Protein AF-A0A7C3BNU7-F1 (afdb_monomer_lite)

Sequence (145 aa):
MNYQQSPTSYDSSDTIAMVIEIVFGIFGMLGMGWIYVGNYIMGIGLFVGWLVVLFVGMLIPTIFTTFTAGLGGFSYCCLPPLSIVGAIISGLRLRDYVRNTRAQGNIAHLIIAIIVALLLLCLAIAIPLFALGGFAIISESMGSY

pLDDT: mean 76.86, std 15.95, range [35.25, 94.06]

Secondary structure (DSSP, 8-state):
-----------THHHHHHHHHHHHHHTT-TTHHHHHTT-HHHHHHHHHHHHHHHHHHHHHHHHHTTT-TTHHHHHHHHHHHHHHHHHHHHHHHHHHHHHHHTPPP-HHHHHHHHHHHHHHHHHHHHHHHHHHHHHHHHHHHHTT-

Structure (mmCIF, N/CA/C/O backbone):
data_AF-A0A7C3BNU7-F1
#
_entry.id   AF-A0A7C3BNU7-F1
#
loop_
_atom_site.group_PDB
_atom_site.id
_atom_site.type_symbol
_atom_site.label_atom_id
_atom_site.label_alt_id
_atom_site.label_comp_id
_atom_site.label_asym_id
_atom_site.label_entity_id
_atom_site.label_seq_id
_atom_site.pdbx_PDB_ins_code
_atom_site.Cartn_x
_atom_site.Cartn_y
_atom_site.Cartn_z
_atom_site.occupancy
_atom_site.B_iso_or_equiv
_atom_site.auth_seq_id
_atom_site.auth_comp_id
_atom_site.auth_asym_id
_atom_site.auth_atom_id
_atom_site.pdbx_PDB_model_num
ATOM 1 N N . MET A 1 1 ? -30.971 -1.775 38.388 1.00 47.94 1 MET A N 1
ATOM 2 C CA . MET A 1 1 ? -30.392 -0.999 37.272 1.00 47.94 1 MET A CA 1
ATOM 3 C C . MET A 1 1 ? -30.205 -1.946 36.101 1.00 47.94 1 MET A C 1
ATOM 5 O O . MET A 1 1 ? -29.317 -2.784 36.146 1.00 47.94 1 MET A O 1
ATOM 9 N N . ASN A 1 2 ? -31.109 -1.882 35.123 1.00 35.25 2 ASN A N 1
ATOM 10 C CA . ASN A 1 2 ? -30.983 -2.619 33.869 1.00 35.25 2 ASN A CA 1
ATOM 11 C C . ASN A 1 2 ? -29.959 -1.884 33.006 1.00 35.25 2 ASN A C 1
ATOM 13 O O . ASN A 1 2 ? -30.224 -0.767 32.568 1.00 35.25 2 ASN A O 1
ATOM 17 N N . TYR A 1 3 ? -28.798 -2.493 32.773 1.00 49.94 3 TYR A N 1
ATOM 18 C CA . TYR A 1 3 ? -27.949 -2.085 31.664 1.00 49.94 3 TYR A CA 1
ATOM 19 C C . TYR A 1 3 ? -28.706 -2.465 30.394 1.00 49.94 3 TYR A C 1
ATOM 21 O O . TYR A 1 3 ? -28.762 -3.639 30.034 1.00 49.94 3 TYR A O 1
ATOM 29 N N . GLN A 1 4 ? -29.346 -1.489 29.746 1.00 41.62 4 GLN A N 1
ATOM 30 C CA . GLN A 1 4 ? -29.743 -1.651 28.354 1.00 41.62 4 GLN A CA 1
ATOM 31 C C . GLN A 1 4 ? -28.458 -1.930 27.572 1.00 41.62 4 GLN A C 1
ATOM 33 O O . GLN A 1 4 ? -27.688 -1.019 27.279 1.00 41.62 4 GLN A O 1
ATOM 38 N N . GLN A 1 5 ? -28.192 -3.204 27.291 1.00 45.78 5 GLN A N 1
ATOM 39 C CA . GLN A 1 5 ? -27.258 -3.584 26.248 1.00 45.78 5 GLN A CA 1
ATOM 40 C C . GLN A 1 5 ? -27.876 -3.082 24.945 1.00 45.78 5 GLN A C 1
ATOM 42 O O . GLN A 1 5 ? -28.805 -3.687 24.410 1.00 45.78 5 GLN A O 1
ATOM 47 N N . SER A 1 6 ? -27.405 -1.924 24.480 1.00 51.22 6 SER A N 1
ATOM 48 C CA . SER A 1 6 ? -27.569 -1.487 23.096 1.00 51.22 6 SER A CA 1
ATOM 49 C C . SER A 1 6 ? -27.251 -2.684 22.197 1.00 51.22 6 SER A C 1
ATOM 51 O O . SER A 1 6 ? -26.290 -3.396 22.514 1.00 51.22 6 SER A O 1
ATOM 53 N N . PRO A 1 7 ? -28.048 -2.951 21.141 1.00 46.19 7 PRO A N 1
ATOM 54 C CA . PRO A 1 7 ? -27.873 -4.133 20.305 1.00 46.19 7 PRO A CA 1
ATOM 55 C C . PRO A 1 7 ? -26.402 -4.226 19.949 1.00 46.19 7 PRO A C 1
ATOM 57 O O . PRO A 1 7 ? -25.831 -3.237 19.496 1.00 46.19 7 PRO A O 1
ATOM 60 N N . THR A 1 8 ? -25.785 -5.361 20.279 1.00 49.41 8 THR A N 1
ATOM 61 C CA . THR A 1 8 ? -24.368 -5.623 20.061 1.00 49.41 8 THR A CA 1
ATOM 62 C C . THR A 1 8 ? -24.023 -5.167 18.653 1.00 49.41 8 THR A C 1
ATOM 64 O O . THR A 1 8 ? -24.379 -5.855 17.694 1.00 49.41 8 THR A O 1
ATOM 67 N N . SER A 1 9 ? -23.391 -3.993 18.522 1.00 49.88 9 SER A N 1
ATOM 68 C CA . SER A 1 9 ? -22.691 -3.626 17.302 1.00 49.88 9 SER A CA 1
ATOM 69 C C . SER A 1 9 ? -21.714 -4.761 17.121 1.00 49.88 9 SER A C 1
ATOM 71 O O . SER A 1 9 ? -20.749 -4.874 17.874 1.00 49.88 9 SER A O 1
ATOM 73 N N . TYR A 1 10 ? -22.058 -5.682 16.228 1.00 49.97 10 TYR A N 1
ATOM 74 C CA . TYR A 1 10 ? -21.147 -6.697 15.756 1.00 49.97 10 TYR A CA 1
ATOM 75 C C . TYR A 1 10 ? -19.910 -5.894 15.371 1.00 49.97 10 TYR A C 1
ATOM 77 O O . TYR A 1 10 ? -20.021 -5.026 14.506 1.00 49.97 10 TYR A O 1
ATOM 85 N N . ASP A 1 11 ? -18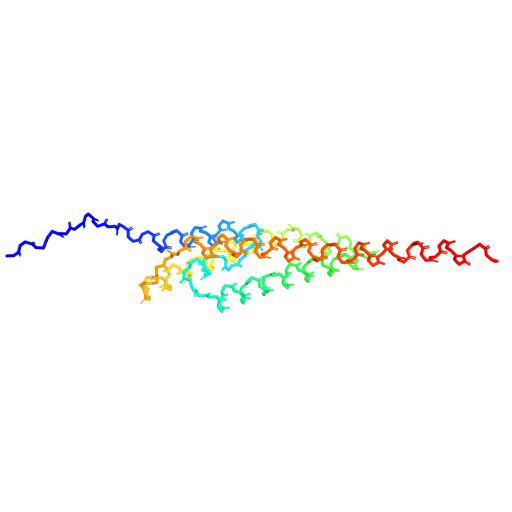.812 -6.038 16.118 1.00 63.53 11 ASP A N 1
ATOM 86 C CA . ASP A 1 11 ? -17.600 -5.245 15.913 1.00 63.53 11 ASP A CA 1
ATOM 87 C C . ASP A 1 11 ? -16.940 -5.759 14.635 1.00 63.53 11 ASP A C 1
ATOM 89 O O . ASP A 1 11 ? -15.946 -6.476 14.635 1.00 63.53 11 ASP A O 1
ATOM 93 N N . SER A 1 12 ? -17.597 -5.466 13.516 1.00 78.44 12 SER A N 1
ATOM 94 C CA . SER A 1 12 ? -17.230 -5.859 12.171 1.00 78.44 12 SER A CA 1
ATOM 95 C C . SER A 1 12 ? -16.040 -5.048 11.680 1.00 78.44 12 SER A C 1
ATOM 97 O O . SER A 1 12 ? -15.649 -5.215 10.532 1.00 78.44 12 SER A O 1
ATOM 99 N N . SER A 1 13 ? -15.456 -4.188 12.524 1.00 82.44 13 SER A N 1
ATOM 100 C CA . SER A 1 13 ? -14.239 -3.434 12.238 1.00 82.44 13 SER A CA 1
ATOM 101 C C . SER A 1 13 ? -13.101 -4.376 11.832 1.00 82.44 13 SER A C 1
ATOM 103 O O . SER A 1 13 ? -12.402 -4.091 10.864 1.00 82.44 13 SER A O 1
ATOM 105 N N . ASP A 1 14 ? -12.973 -5.548 12.476 1.00 87.12 14 ASP A N 1
ATOM 106 C CA . ASP A 1 14 ? -11.946 -6.550 12.139 1.00 87.12 14 ASP A CA 1
ATOM 107 C C . ASP A 1 14 ? -12.115 -7.096 10.712 1.00 87.12 14 ASP A C 1
ATOM 109 O O . ASP A 1 14 ? -11.162 -7.211 9.939 1.00 87.12 14 ASP A O 1
ATOM 113 N N . THR A 1 15 ? -13.356 -7.400 10.353 1.00 89.62 15 THR A N 1
ATOM 114 C CA . THR A 1 15 ? -13.736 -8.023 9.091 1.00 89.62 15 THR A CA 1
ATOM 115 C C . THR A 1 15 ? -13.723 -6.994 7.968 1.00 89.62 15 THR A C 1
ATOM 117 O O . THR A 1 15 ? -13.207 -7.278 6.892 1.00 89.62 15 THR A O 1
ATOM 120 N N . ILE A 1 16 ? -14.214 -5.781 8.222 1.00 89.56 16 ILE A N 1
ATOM 121 C CA . ILE A 1 16 ? -14.188 -4.660 7.280 1.00 89.56 16 ILE A CA 1
ATOM 122 C C . ILE A 1 16 ? -12.740 -4.262 6.987 1.00 89.56 16 ILE A C 1
ATOM 124 O O . ILE A 1 16 ? -12.382 -4.143 5.819 1.00 89.56 16 ILE A O 1
ATOM 128 N N . ALA A 1 17 ? -11.889 -4.129 8.008 1.00 90.88 17 ALA A N 1
ATOM 129 C CA . ALA A 1 17 ? -10.475 -3.805 7.830 1.00 90.88 17 ALA A CA 1
ATOM 130 C C . ALA A 1 17 ? -9.759 -4.860 6.970 1.00 90.88 17 ALA A C 1
ATOM 132 O O . ALA A 1 17 ? -9.068 -4.511 6.012 1.00 90.88 17 ALA A O 1
ATOM 133 N N . MET A 1 18 ? -9.984 -6.147 7.257 1.00 92.50 18 MET A N 1
ATOM 134 C CA . MET A 1 18 ? -9.448 -7.258 6.465 1.00 92.50 18 MET A CA 1
ATOM 135 C C . MET A 1 18 ? -9.931 -7.217 5.009 1.00 92.50 18 MET A C 1
ATOM 137 O O . MET A 1 18 ? -9.127 -7.367 4.093 1.00 92.50 18 MET A O 1
ATOM 141 N N . VAL A 1 19 ? -11.232 -7.012 4.782 1.00 92.75 19 VAL A N 1
ATOM 142 C CA . VAL A 1 19 ? -11.809 -6.952 3.430 1.00 92.75 19 VAL A CA 1
ATOM 143 C C . VAL A 1 19 ? -11.250 -5.764 2.653 1.00 92.75 19 VAL A C 1
ATOM 145 O O . VAL A 1 19 ? -10.876 -5.935 1.497 1.00 92.75 19 VAL A O 1
ATOM 148 N N . ILE A 1 20 ? -11.139 -4.589 3.278 1.00 91.81 20 ILE A N 1
ATOM 149 C CA . ILE A 1 20 ? -10.516 -3.406 2.671 1.00 91.81 20 ILE A CA 1
ATOM 150 C C . ILE A 1 20 ? -9.085 -3.736 2.241 1.00 91.81 20 ILE A C 1
ATOM 152 O O . ILE A 1 20 ? -8.732 -3.510 1.089 1.00 91.81 20 ILE A O 1
ATOM 156 N N . GLU A 1 21 ? -8.275 -4.309 3.130 1.00 93.31 21 GLU A N 1
ATOM 157 C CA . GLU A 1 21 ? -6.885 -4.651 2.818 1.00 93.31 21 GLU A CA 1
ATOM 158 C C . GLU A 1 21 ? -6.773 -5.647 1.657 1.00 93.31 21 GLU A C 1
ATOM 160 O O . GLU A 1 21 ? -5.928 -5.473 0.784 1.00 93.31 21 GLU A O 1
ATOM 165 N N . ILE A 1 22 ? -7.644 -6.661 1.604 1.00 91.06 22 ILE A N 1
ATOM 166 C CA . ILE A 1 22 ? -7.630 -7.665 0.532 1.00 91.06 22 ILE A CA 1
ATOM 167 C C . ILE A 1 22 ? -8.075 -7.052 -0.796 1.00 91.06 22 ILE A C 1
ATOM 169 O O . ILE A 1 22 ? -7.388 -7.211 -1.802 1.00 91.06 22 ILE A O 1
ATOM 173 N N . VAL A 1 23 ? -9.209 -6.346 -0.811 1.00 91.81 23 VAL A N 1
ATOM 174 C CA . VAL A 1 23 ? -9.766 -5.758 -2.036 1.00 91.81 23 VAL A CA 1
ATOM 175 C C . VAL A 1 23 ? -8.785 -4.743 -2.611 1.00 91.81 23 VAL A C 1
ATOM 177 O O . VAL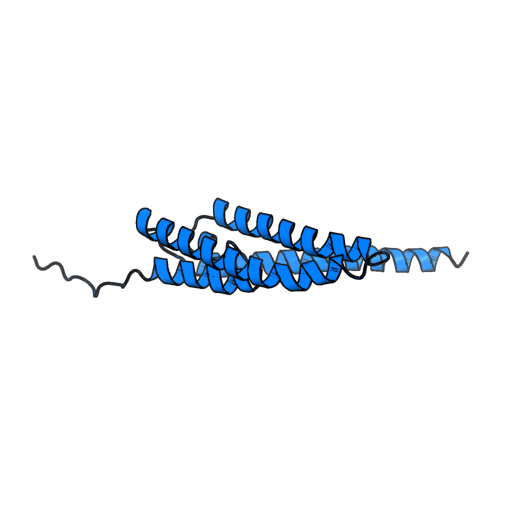 A 1 23 ? -8.371 -4.885 -3.757 1.00 91.81 23 VAL A O 1
ATOM 180 N N . PHE A 1 24 ? -8.347 -3.766 -1.815 1.00 89.69 24 PHE A N 1
ATOM 181 C CA . PHE A 1 24 ? -7.396 -2.756 -2.278 1.00 89.69 24 PHE A CA 1
ATOM 182 C C . PHE A 1 24 ? -6.008 -3.350 -2.555 1.00 89.69 24 PHE A C 1
ATOM 184 O O . PHE A 1 24 ? -5.376 -2.967 -3.538 1.00 89.69 24 PHE A O 1
ATOM 191 N N . GLY A 1 25 ? -5.561 -4.333 -1.769 1.00 86.00 25 GLY A N 1
ATOM 192 C CA . GLY A 1 25 ? -4.290 -5.028 -1.976 1.00 86.00 25 GLY A CA 1
ATOM 193 C C . GLY A 1 25 ? -4.211 -5.767 -3.313 1.00 86.00 25 GLY A C 1
ATOM 194 O O . GLY A 1 25 ? -3.187 -5.680 -3.989 1.00 86.00 25 GLY A O 1
ATOM 195 N N . ILE A 1 26 ? -5.299 -6.411 -3.757 1.00 85.75 26 ILE A N 1
ATOM 196 C CA . ILE A 1 26 ? -5.372 -7.053 -5.084 1.00 85.75 26 ILE A CA 1
ATOM 197 C C . ILE A 1 26 ? -5.234 -6.017 -6.210 1.00 85.75 26 ILE A C 1
ATOM 199 O O . ILE A 1 26 ? -4.583 -6.291 -7.217 1.00 85.75 26 ILE A O 1
ATOM 203 N N . PHE A 1 27 ? -5.773 -4.808 -6.024 1.00 84.19 27 PHE A N 1
ATOM 204 C CA . PHE A 1 27 ? -5.606 -3.686 -6.959 1.00 84.19 27 PHE A CA 1
ATOM 205 C C . PHE A 1 27 ? -4.265 -2.947 -6.810 1.00 84.19 27 PHE A C 1
ATOM 207 O O . PHE A 1 27 ? -4.059 -1.908 -7.433 1.00 84.19 27 PHE A O 1
ATOM 214 N N . GLY A 1 28 ? -3.340 -3.467 -6.001 1.00 81.06 28 GLY A N 1
ATOM 215 C CA . GLY A 1 28 ? -2.014 -2.885 -5.813 1.00 81.06 28 GLY A CA 1
ATOM 216 C C . GLY A 1 28 ? -1.957 -1.721 -4.821 1.00 81.06 28 GLY A C 1
ATOM 217 O O . GLY A 1 28 ? -0.930 -1.057 -4.726 1.00 81.06 28 GLY A O 1
ATOM 218 N N . MET A 1 29 ? -3.020 -1.487 -4.054 1.00 86.50 29 MET A N 1
ATOM 219 C CA . MET A 1 29 ? -3.087 -0.507 -2.967 1.00 86.50 29 MET A CA 1
ATOM 220 C C . MET A 1 29 ? -3.038 -1.221 -1.609 1.00 86.50 29 MET A C 1
ATOM 222 O O . MET A 1 29 ? -3.988 -1.203 -0.828 1.00 86.50 29 MET A O 1
ATOM 226 N N . LEU A 1 30 ? -1.927 -1.904 -1.345 1.00 91.31 30 LEU A N 1
ATOM 227 C CA . LEU A 1 30 ? -1.694 -2.607 -0.081 1.00 91.31 30 LEU A CA 1
ATOM 228 C C . LEU A 1 30 ? -1.471 -1.587 1.055 1.00 91.31 30 LEU A C 1
ATOM 230 O O . LEU A 1 30 ? -0.881 -0.536 0.818 1.00 91.31 30 LEU A O 1
ATOM 234 N N . GLY A 1 31 ? -1.949 -1.857 2.273 1.00 90.31 31 GLY A N 1
ATOM 235 C CA . GLY A 1 31 ? -1.846 -0.944 3.422 1.00 90.31 31 GLY A CA 1
ATOM 236 C C . GLY A 1 31 ? -3.095 -0.097 3.718 1.00 90.31 31 GLY A C 1
ATOM 237 O O . GLY A 1 31 ? -3.157 0.560 4.761 1.00 90.31 31 GLY A O 1
ATOM 238 N N . MET A 1 32 ? -4.116 -0.115 2.857 1.00 91.94 32 MET A N 1
ATOM 239 C CA . MET A 1 32 ? -5.335 0.692 3.032 1.00 91.94 32 MET A CA 1
ATOM 240 C C . MET A 1 32 ? -6.170 0.282 4.251 1.00 91.94 32 MET A C 1
ATOM 242 O O . MET A 1 32 ? -6.751 1.141 4.921 1.00 91.94 32 MET A O 1
ATOM 246 N N . GLY A 1 33 ? -6.207 -1.007 4.587 1.00 91.38 33 GLY A N 1
ATOM 247 C CA . GLY A 1 33 ? -6.906 -1.491 5.775 1.00 91.38 33 GLY A CA 1
ATOM 248 C C . GLY A 1 33 ? -6.208 -1.061 7.068 1.00 91.38 33 GLY A C 1
ATOM 249 O O . GLY A 1 33 ? -6.867 -0.757 8.061 1.00 91.38 33 GLY A O 1
ATOM 250 N N . TRP A 1 34 ? -4.879 -0.946 7.047 1.00 93.88 34 TRP A N 1
ATOM 251 C CA . TRP A 1 34 ? -4.098 -0.429 8.175 1.00 93.88 34 TRP A CA 1
ATOM 252 C C . TRP A 1 34 ? -4.358 1.061 8.419 1.00 93.88 34 TRP A C 1
ATOM 254 O O . TRP A 1 34 ? -4.463 1.491 9.568 1.00 93.88 34 TRP A O 1
ATOM 264 N N . ILE A 1 35 ? -4.540 1.840 7.350 1.00 93.00 35 ILE A N 1
ATOM 265 C CA . ILE A 1 35 ? -4.927 3.254 7.450 1.00 93.00 35 ILE A CA 1
ATOM 266 C C . ILE A 1 35 ? -6.360 3.395 7.976 1.00 93.00 35 ILE A C 1
ATOM 268 O O . ILE A 1 35 ? -6.617 4.249 8.824 1.00 93.00 35 ILE A O 1
ATOM 272 N N . TYR A 1 36 ? -7.283 2.538 7.529 1.00 92.38 36 TYR A N 1
ATOM 273 C CA . TYR A 1 36 ? -8.668 2.529 8.010 1.00 92.38 36 TYR A CA 1
ATOM 274 C C . TYR A 1 36 ? -8.755 2.404 9.541 1.00 92.38 36 TYR A C 1
ATOM 276 O O . TYR A 1 36 ? -9.546 3.114 10.164 1.00 92.38 36 TYR A O 1
ATOM 284 N N . VAL A 1 37 ? -7.901 1.576 10.153 1.00 93.06 37 VAL A N 1
ATOM 285 C CA . VAL A 1 37 ? -7.842 1.368 11.615 1.00 93.06 37 VAL A CA 1
ATOM 286 C C . VAL A 1 37 ? -6.932 2.367 12.346 1.00 93.06 37 VAL A C 1
ATOM 288 O O . VAL A 1 37 ? -6.672 2.209 13.536 1.00 93.06 37 VAL A O 1
ATOM 291 N N . GLY A 1 38 ? -6.428 3.390 11.647 1.00 90.06 38 GLY A N 1
ATOM 292 C CA . GLY A 1 38 ? -5.603 4.463 12.214 1.00 90.06 38 GLY A CA 1
ATOM 293 C C . GLY A 1 38 ? -4.114 4.135 12.375 1.00 90.06 38 GLY A C 1
ATOM 294 O O . GLY A 1 38 ? -3.367 4.948 12.918 1.00 90.06 38 GLY A O 1
ATOM 295 N N . ASN A 1 39 ? -3.642 2.982 11.892 1.00 92.81 39 ASN A N 1
ATOM 296 C CA . ASN A 1 39 ? -2.224 2.621 11.924 1.00 92.81 39 ASN A CA 1
ATOM 297 C C . ASN A 1 39 ? -1.511 3.075 10.640 1.00 92.81 39 ASN A C 1
ATOM 299 O O . ASN A 1 39 ? -1.175 2.281 9.757 1.00 92.81 39 ASN A O 1
ATOM 303 N N . TYR A 1 40 ? -1.270 4.384 10.547 1.00 90.88 40 TYR A N 1
ATOM 304 C CA . TYR A 1 40 ? -0.660 5.010 9.370 1.00 90.88 40 TYR A CA 1
ATOM 305 C C . TYR A 1 40 ? 0.763 4.533 9.095 1.00 90.88 40 TYR A C 1
ATOM 307 O O . TYR A 1 40 ? 1.153 4.456 7.938 1.00 90.88 40 TYR A O 1
ATOM 315 N N . ILE A 1 41 ? 1.539 4.202 10.133 1.00 91.88 41 ILE A N 1
ATOM 316 C CA . ILE A 1 41 ? 2.939 3.785 9.969 1.00 91.88 41 ILE A CA 1
ATOM 317 C C . ILE A 1 41 ? 2.999 2.467 9.194 1.00 91.88 41 ILE A C 1
ATOM 319 O O . ILE A 1 41 ? 3.699 2.381 8.186 1.00 91.88 41 ILE A O 1
ATOM 323 N N . MET A 1 42 ? 2.229 1.460 9.625 1.00 92.44 42 MET A N 1
ATOM 324 C CA . MET A 1 42 ? 2.140 0.188 8.901 1.00 92.44 42 MET A CA 1
ATOM 325 C C . MET A 1 42 ? 1.498 0.371 7.528 1.00 92.44 42 ME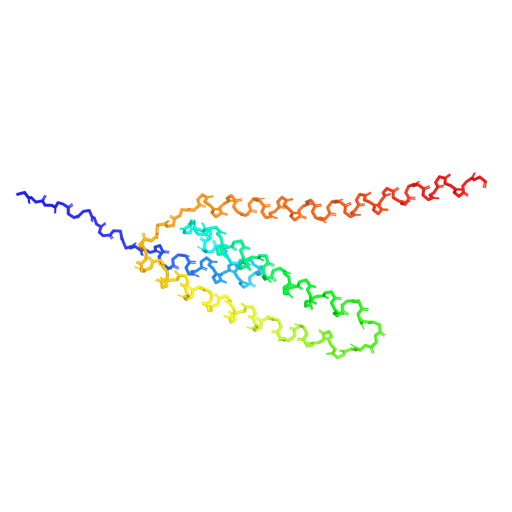T A C 1
ATOM 327 O O . MET A 1 42 ? 2.007 -0.163 6.547 1.00 92.44 42 MET A O 1
ATOM 331 N N . GLY A 1 43 ? 0.417 1.151 7.443 1.00 90.00 43 GLY A N 1
ATOM 332 C CA . GLY A 1 43 ? -0.291 1.365 6.184 1.00 90.00 43 GLY A CA 1
ATOM 333 C C . GLY A 1 43 ? 0.571 2.025 5.112 1.00 90.00 43 GLY A C 1
ATOM 334 O O . GLY A 1 43 ? 0.686 1.500 4.009 1.00 90.00 43 GLY A O 1
ATOM 335 N N . ILE A 1 44 ? 1.250 3.124 5.447 1.00 89.94 44 ILE A N 1
ATOM 336 C CA . ILE A 1 44 ? 2.169 3.812 4.532 1.00 89.94 44 ILE A CA 1
ATOM 337 C C . ILE A 1 44 ? 3.381 2.929 4.230 1.00 89.94 44 ILE A C 1
ATOM 339 O O . ILE A 1 44 ? 3.798 2.852 3.078 1.00 89.94 44 ILE A O 1
ATOM 343 N N . GLY A 1 45 ? 3.933 2.234 5.230 1.00 91.75 45 GLY A N 1
ATOM 344 C CA . GLY A 1 45 ? 5.068 1.332 5.032 1.00 91.75 45 GLY A CA 1
ATOM 345 C C . GLY A 1 45 ? 4.760 0.205 4.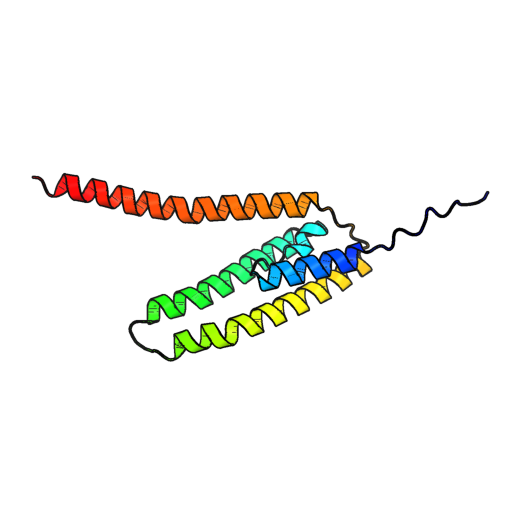044 1.00 91.75 45 GLY A C 1
ATOM 346 O O . GLY A 1 45 ? 5.550 -0.049 3.135 1.00 91.75 45 GLY A O 1
ATOM 347 N N . LEU A 1 46 ? 3.592 -0.429 4.174 1.00 90.62 46 LEU A N 1
ATOM 348 C CA . LEU A 1 46 ? 3.122 -1.457 3.246 1.00 90.62 46 LEU A CA 1
ATOM 349 C C . LEU A 1 46 ? 2.813 -0.883 1.865 1.00 90.62 46 LEU A C 1
ATOM 351 O O . LEU A 1 46 ? 3.207 -1.487 0.872 1.00 90.62 46 LEU A O 1
ATOM 355 N N . PHE A 1 47 ? 2.181 0.288 1.794 1.00 89.12 47 PHE A N 1
ATOM 356 C CA . PHE A 1 47 ? 1.872 0.947 0.527 1.00 89.12 47 PHE A CA 1
ATOM 357 C C . PHE A 1 47 ? 3.139 1.308 -0.255 1.00 89.12 47 PHE A C 1
ATOM 359 O O . PHE A 1 47 ? 3.291 0.926 -1.414 1.00 89.12 47 PHE A O 1
ATOM 366 N N . VAL A 1 48 ? 4.091 1.986 0.389 1.00 87.69 48 VAL A N 1
ATOM 367 C CA . VAL A 1 48 ? 5.366 2.378 -0.227 1.00 87.69 48 VAL A CA 1
ATOM 368 C C . VAL A 1 48 ? 6.214 1.149 -0.551 1.00 87.69 48 VAL A C 1
ATOM 370 O O . VAL A 1 48 ? 6.751 1.056 -1.652 1.00 87.69 48 VAL A O 1
ATOM 373 N N . GLY A 1 49 ? 6.310 0.181 0.364 1.00 88.00 49 GLY A N 1
ATOM 374 C CA . GLY A 1 49 ? 7.047 -1.060 0.126 1.00 88.00 49 GLY A CA 1
ATOM 375 C C . GLY A 1 49 ? 6.486 -1.844 -1.060 1.00 88.00 49 GLY A C 1
ATOM 376 O O . GLY A 1 49 ? 7.245 -2.321 -1.903 1.00 88.00 49 GLY A O 1
ATOM 377 N N . TRP A 1 50 ? 5.159 -1.916 -1.176 1.00 86.69 50 TRP A N 1
ATOM 378 C CA . TRP A 1 50 ? 4.493 -2.561 -2.301 1.00 86.69 50 TRP A CA 1
ATOM 379 C C . TRP A 1 50 ? 4.682 -1.790 -3.610 1.00 86.69 50 TRP A C 1
ATOM 381 O O . TRP A 1 50 ? 4.978 -2.402 -4.635 1.00 86.69 50 TRP A O 1
ATOM 391 N N . LEU A 1 51 ? 4.612 -0.456 -3.581 1.00 82.44 51 LEU A N 1
ATOM 392 C CA . LEU A 1 51 ? 4.938 0.373 -4.742 1.00 82.44 51 LEU A CA 1
ATOM 393 C C . LEU A 1 51 ? 6.365 0.135 -5.229 1.00 82.44 51 LEU A C 1
ATOM 395 O O . LEU A 1 51 ? 6.561 0.008 -6.431 1.00 82.44 51 LEU A O 1
ATOM 399 N N . VAL A 1 52 ? 7.349 0.015 -4.336 1.00 83.38 52 VAL A N 1
ATOM 400 C CA . VAL A 1 52 ? 8.729 -0.315 -4.725 1.00 83.38 52 VAL A CA 1
ATOM 401 C C . VAL A 1 52 ? 8.794 -1.686 -5.396 1.00 83.38 52 VAL A C 1
ATOM 403 O O . VAL A 1 52 ? 9.421 -1.808 -6.445 1.00 83.38 52 VAL A O 1
ATOM 406 N N . VAL A 1 53 ? 8.119 -2.704 -4.853 1.00 82.31 53 VAL A N 1
ATOM 407 C CA . VAL A 1 53 ? 8.053 -4.043 -5.471 1.00 82.31 53 VAL A CA 1
ATOM 408 C C . VAL A 1 53 ? 7.432 -3.978 -6.867 1.00 82.31 53 VAL A C 1
ATOM 410 O O . VAL A 1 53 ? 7.986 -4.559 -7.799 1.00 82.31 53 VAL A O 1
ATOM 413 N N . LEU A 1 54 ? 6.328 -3.245 -7.038 1.00 76.50 54 LEU A N 1
ATOM 414 C CA . LEU A 1 54 ? 5.699 -3.040 -8.344 1.00 76.50 54 LEU A CA 1
ATOM 415 C C . LEU A 1 54 ? 6.617 -2.275 -9.303 1.00 76.50 54 LEU A C 1
ATOM 417 O O . LEU A 1 54 ? 6.761 -2.667 -10.456 1.00 76.50 54 LEU A O 1
ATOM 421 N N . PHE A 1 55 ? 7.273 -1.216 -8.831 1.00 73.50 55 PHE A N 1
ATOM 422 C CA . PHE A 1 55 ? 8.149 -0.372 -9.639 1.00 73.50 55 PHE A CA 1
ATOM 423 C C . PHE A 1 55 ? 9.380 -1.146 -10.107 1.00 73.50 55 PHE A C 1
ATOM 425 O O . PHE A 1 55 ? 9.688 -1.134 -11.290 1.00 73.50 55 PHE A O 1
ATOM 432 N N . VAL A 1 56 ? 10.035 -1.893 -9.217 1.00 73.12 56 VAL A N 1
ATOM 433 C CA . VAL A 1 56 ? 11.160 -2.786 -9.539 1.00 73.12 56 VAL A CA 1
ATOM 434 C C . VAL A 1 56 ? 10.704 -3.917 -10.464 1.00 73.12 56 VAL A C 1
ATOM 436 O O . VAL A 1 56 ? 11.354 -4.195 -11.472 1.00 73.12 56 VAL A O 1
ATOM 439 N N . GLY A 1 57 ? 9.564 -4.536 -10.151 1.00 68.06 57 GLY A N 1
ATOM 440 C CA . GLY A 1 57 ? 8.979 -5.628 -10.924 1.00 68.06 57 GLY A CA 1
ATOM 441 C C . GLY A 1 57 ? 8.530 -5.223 -12.326 1.00 68.06 57 GLY A C 1
ATOM 442 O O . GLY A 1 57 ? 8.525 -6.076 -13.206 1.00 68.06 57 GLY A O 1
ATOM 443 N N . MET A 1 58 ? 8.192 -3.949 -12.552 1.00 65.44 58 MET A N 1
ATOM 444 C CA . MET A 1 58 ? 7.840 -3.413 -13.868 1.00 65.44 58 MET A CA 1
ATOM 445 C C . MET A 1 58 ? 9.031 -2.779 -14.595 1.00 65.44 58 MET A C 1
ATOM 447 O O . MET A 1 58 ? 9.222 -3.076 -15.765 1.00 65.44 58 MET A O 1
ATOM 451 N N . LEU A 1 59 ? 9.869 -1.961 -13.947 1.00 61.88 59 LEU A N 1
ATOM 452 C CA . LEU A 1 59 ? 10.983 -1.266 -14.615 1.00 61.88 59 LEU A CA 1
ATOM 453 C C . LEU A 1 59 ? 12.116 -2.180 -15.052 1.00 61.88 59 LEU A C 1
ATOM 455 O O . LEU A 1 59 ? 12.690 -1.944 -16.113 1.00 61.88 59 LEU A O 1
ATOM 459 N N . ILE A 1 60 ? 12.468 -3.189 -14.249 1.00 58.66 60 ILE A N 1
ATOM 460 C CA . ILE A 1 60 ? 13.554 -4.103 -14.616 1.00 58.66 60 ILE A CA 1
ATOM 461 C C . ILE A 1 60 ? 13.225 -4.796 -15.948 1.00 58.66 60 ILE A C 1
ATOM 463 O O . ILE A 1 60 ? 14.061 -4.744 -16.846 1.00 58.66 60 ILE A O 1
ATOM 467 N N . PRO A 1 61 ? 12.018 -5.355 -16.159 1.00 55.59 61 PRO A N 1
ATOM 468 C CA . PRO A 1 61 ? 11.628 -5.845 -17.473 1.00 55.59 61 PRO A CA 1
ATOM 469 C C . PRO A 1 61 ? 11.662 -4.769 -18.558 1.00 55.59 61 PRO A C 1
ATOM 471 O O . PRO A 1 61 ? 12.275 -5.017 -19.586 1.00 55.59 61 PRO A O 1
ATOM 474 N N . THR A 1 62 ? 11.079 -3.581 -18.350 1.00 55.47 62 THR A N 1
ATOM 475 C CA . THR A 1 62 ? 10.966 -2.559 -19.415 1.00 55.47 62 THR A CA 1
ATOM 476 C C . THR A 1 62 ? 12.315 -1.980 -19.858 1.00 55.47 62 THR A C 1
ATOM 478 O O . THR A 1 62 ? 12.475 -1.583 -21.010 1.00 55.47 62 THR A O 1
ATOM 481 N N . ILE A 1 63 ? 13.312 -1.942 -18.968 1.00 52.72 63 ILE A N 1
ATOM 482 C CA . ILE A 1 63 ? 14.685 -1.529 -19.307 1.00 52.72 63 ILE A CA 1
ATOM 483 C C . ILE A 1 63 ? 15.440 -2.674 -20.006 1.00 52.72 63 ILE A C 1
ATOM 485 O O . ILE A 1 63 ? 16.241 -2.430 -20.906 1.00 52.72 63 ILE A O 1
ATOM 489 N N . PHE A 1 64 ? 15.165 -3.931 -19.641 1.00 48.44 64 PHE A N 1
ATOM 490 C CA . PHE A 1 64 ? 15.815 -5.115 -20.217 1.00 48.44 64 PHE A CA 1
ATOM 491 C C . PHE A 1 64 ? 15.064 -5.744 -21.409 1.00 48.44 64 PHE A C 1
ATOM 493 O O . PHE A 1 64 ? 15.553 -6.715 -21.999 1.00 48.44 64 PHE A O 1
ATOM 500 N N . THR A 1 65 ? 13.919 -5.191 -21.827 1.00 46.06 65 THR A N 1
ATOM 501 C CA . THR A 1 65 ? 13.096 -5.701 -22.943 1.00 46.06 65 THR A CA 1
ATOM 502 C C . THR A 1 65 ? 13.715 -5.560 -24.333 1.00 46.06 65 THR A C 1
ATOM 504 O O . THR A 1 65 ? 13.089 -5.970 -25.305 1.00 46.06 65 THR A O 1
ATOM 507 N N . THR A 1 66 ? 14.961 -5.101 -24.461 1.00 49.28 66 THR A N 1
ATOM 508 C CA . THR A 1 66 ? 15.705 -5.270 -25.720 1.00 49.28 66 THR A CA 1
ATOM 509 C C . THR A 1 66 ? 16.376 -6.647 -25.826 1.00 49.28 66 THR A C 1
ATOM 511 O O . THR A 1 66 ? 16.695 -7.059 -26.935 1.00 49.28 66 THR A O 1
ATOM 514 N N . PHE A 1 67 ? 16.574 -7.402 -24.730 1.00 42.62 67 PHE A N 1
ATOM 515 C CA . PHE A 1 67 ? 17.426 -8.606 -24.782 1.00 42.62 67 PHE A CA 1
ATOM 516 C C . PHE A 1 67 ? 16.793 -9.956 -24.427 1.00 42.62 67 PHE A C 1
ATOM 518 O O . PHE A 1 67 ? 17.337 -10.970 -24.854 1.00 42.62 67 PHE A O 1
ATOM 525 N N . THR A 1 68 ? 15.672 -10.052 -23.701 1.00 45.53 68 THR A N 1
ATOM 526 C CA . THR A 1 68 ? 15.124 -11.383 -23.353 1.00 45.53 68 THR A CA 1
ATOM 527 C C . THR A 1 68 ? 13.600 -11.408 -23.208 1.00 45.53 68 THR A C 1
ATOM 529 O O . THR A 1 68 ? 13.037 -10.983 -22.203 1.00 45.53 68 THR A O 1
ATOM 532 N N . ALA A 1 69 ? 12.914 -12.032 -24.168 1.00 49.41 69 ALA A N 1
ATOM 533 C CA . ALA A 1 69 ? 11.479 -12.339 -24.110 1.00 49.41 69 ALA A CA 1
ATOM 534 C C . ALA A 1 69 ? 11.056 -13.233 -22.909 1.00 49.41 69 ALA A C 1
ATOM 536 O O . ALA A 1 69 ? 9.869 -13.471 -22.712 1.00 49.41 69 ALA A O 1
ATOM 537 N N . GLY A 1 70 ? 12.000 -13.723 -22.091 1.00 49.19 70 GLY A N 1
ATOM 538 C CA . GLY A 1 70 ? 11.743 -14.601 -20.939 1.00 49.19 70 GLY A CA 1
ATOM 539 C C . GLY A 1 70 ? 11.526 -13.897 -19.589 1.00 49.19 70 GLY A C 1
ATOM 540 O O . GLY A 1 70 ? 10.750 -14.389 -18.774 1.00 49.19 70 GLY A O 1
ATOM 541 N N . LEU A 1 71 ? 12.155 -12.740 -19.335 1.00 49.44 71 LEU A N 1
ATOM 542 C CA . LEU A 1 71 ? 12.061 -12.050 -18.032 1.00 49.44 71 LEU A CA 1
ATOM 543 C C . LEU A 1 71 ? 10.770 -11.231 -17.878 1.00 49.44 71 LEU A C 1
ATOM 545 O O . LEU A 1 71 ? 10.215 -11.164 -16.781 1.00 49.44 71 LEU A O 1
ATOM 549 N N . GLY A 1 72 ? 10.249 -10.682 -18.982 1.00 48.50 72 GLY A N 1
ATOM 550 C CA . GLY A 1 72 ? 8.938 -10.023 -19.004 1.00 48.50 72 GLY A CA 1
ATOM 551 C C . GLY A 1 72 ? 7.783 -10.994 -18.736 1.00 48.50 72 GLY A C 1
ATOM 552 O O . GLY A 1 72 ? 6.847 -10.657 -18.021 1.00 48.50 72 GLY A O 1
ATOM 553 N N . GLY A 1 73 ? 7.867 -12.239 -19.219 1.00 50.91 73 GLY A N 1
ATOM 554 C CA . GLY A 1 73 ? 6.848 -13.264 -18.949 1.00 50.91 73 GLY A CA 1
ATOM 555 C C . GLY A 1 73 ? 6.767 -13.671 -17.471 1.00 50.91 73 GLY A C 1
ATOM 556 O O . GLY A 1 73 ? 5.678 -13.908 -16.952 1.00 50.91 73 GLY A O 1
ATOM 557 N N . PHE A 1 74 ? 7.903 -13.687 -16.764 1.00 54.25 74 PHE A N 1
ATOM 558 C CA . PHE A 1 74 ? 7.955 -14.037 -15.341 1.00 54.25 74 PHE A CA 1
ATOM 559 C C . PHE A 1 74 ? 7.262 -12.990 -14.461 1.00 54.25 74 PHE A C 1
ATOM 561 O O . PHE A 1 74 ? 6.569 -13.337 -13.508 1.00 54.25 74 PHE A O 1
ATOM 568 N N . SER A 1 75 ? 7.380 -11.708 -14.810 1.00 59.12 75 SER A N 1
ATOM 569 C CA . SER A 1 75 ? 6.691 -10.625 -14.102 1.00 59.12 75 SER A CA 1
ATOM 570 C C . SER A 1 75 ? 5.172 -10.754 -14.269 1.00 59.12 75 SER A C 1
ATOM 572 O O . SER A 1 75 ? 4.453 -10.733 -13.275 1.00 59.12 75 SER A O 1
ATOM 574 N N . TYR A 1 76 ? 4.673 -11.004 -15.484 1.00 61.62 76 TYR A N 1
ATOM 575 C CA . TYR A 1 76 ? 3.231 -11.168 -15.728 1.00 61.62 76 TYR A CA 1
ATOM 576 C C . TYR A 1 76 ? 2.625 -12.445 -15.124 1.00 61.62 76 TYR A C 1
ATOM 578 O O . TYR A 1 76 ? 1.466 -12.420 -14.716 1.00 61.62 76 TYR A O 1
ATOM 586 N N . CYS A 1 77 ? 3.376 -13.547 -15.031 1.00 69.00 77 CYS A N 1
ATOM 587 C CA . CYS A 1 77 ? 2.872 -14.790 -14.434 1.00 69.00 77 CYS A CA 1
ATOM 588 C C . CYS A 1 77 ? 3.010 -14.841 -12.907 1.00 69.00 77 CYS A C 1
ATOM 590 O O . CYS A 1 77 ? 2.151 -15.426 -12.249 1.00 69.00 77 CYS A O 1
ATOM 592 N N . CYS A 1 78 ? 4.066 -14.260 -12.331 1.00 70.62 78 CYS A N 1
ATOM 593 C CA . CYS A 1 78 ? 4.335 -14.375 -10.897 1.00 70.62 78 CYS A CA 1
ATOM 594 C C . CYS A 1 78 ? 3.817 -13.195 -10.072 1.00 70.62 78 CYS A C 1
ATOM 596 O O . CYS A 1 78 ? 3.485 -13.415 -8.910 1.00 70.62 78 CYS A O 1
ATOM 598 N N . LEU A 1 79 ? 3.690 -11.979 -10.624 1.00 74.31 79 LEU A N 1
ATOM 599 C CA . LEU A 1 79 ? 3.184 -10.824 -9.863 1.00 74.31 79 LEU A CA 1
ATOM 600 C C . LEU A 1 79 ? 1.714 -10.970 -9.433 1.00 74.31 79 LEU A C 1
ATOM 602 O O . LEU A 1 79 ? 1.445 -10.704 -8.262 1.00 74.31 79 LEU A O 1
ATOM 606 N N . PRO A 1 80 ? 0.768 -11.417 -10.289 1.00 79.62 80 PRO A N 1
ATOM 607 C CA . PRO A 1 80 ? -0.627 -11.578 -9.875 1.00 79.62 80 PRO A CA 1
ATOM 608 C C . PRO A 1 80 ? -0.843 -12.576 -8.720 1.00 79.62 80 PRO A C 1
ATOM 610 O O . PRO A 1 80 ? -1.559 -12.244 -7.778 1.00 79.62 80 PRO A O 1
ATOM 613 N N . PRO A 1 81 ? -0.236 -13.781 -8.701 1.00 82.69 81 PRO A N 1
ATOM 614 C CA . PRO A 1 81 ? -0.372 -14.655 -7.539 1.00 82.69 81 PRO A CA 1
ATOM 615 C C . PRO A 1 81 ? 0.337 -14.090 -6.298 1.00 82.69 81 PRO A C 1
ATOM 617 O O . PRO A 1 81 ? -0.181 -14.241 -5.192 1.00 82.69 81 PRO A O 1
ATOM 620 N N . LEU A 1 82 ? 1.470 -13.391 -6.450 1.00 83.19 82 LEU A N 1
ATOM 621 C CA . LEU A 1 82 ? 2.155 -12.735 -5.327 1.00 83.19 82 LEU A CA 1
ATOM 622 C C . LEU A 1 82 ? 1.318 -11.616 -4.702 1.00 83.19 82 LEU A C 1
ATOM 624 O O . LEU A 1 82 ? 1.292 -11.500 -3.477 1.00 83.19 82 LEU A O 1
ATOM 628 N N . SER A 1 83 ? 0.622 -10.817 -5.513 1.00 82.44 83 SER A N 1
ATOM 629 C CA . SER A 1 83 ? -0.235 -9.736 -5.020 1.00 82.44 83 SER A CA 1
ATOM 630 C C . SER A 1 83 ? -1.428 -10.280 -4.240 1.00 82.44 83 SER A C 1
ATOM 632 O O . SER A 1 83 ? -1.717 -9.788 -3.150 1.00 82.44 83 SER A O 1
ATOM 634 N N . ILE A 1 84 ? 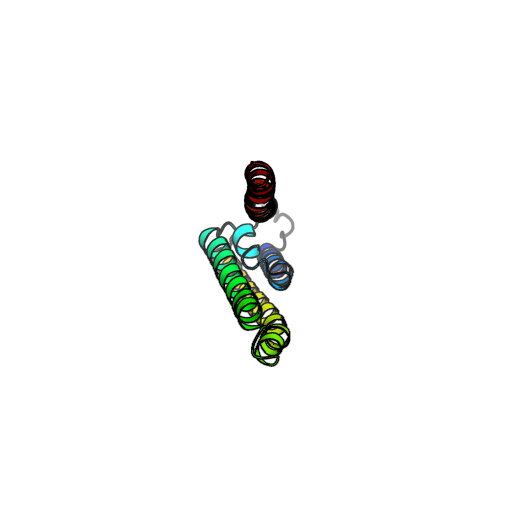-2.058 -11.354 -4.728 1.00 86.69 84 ILE A N 1
ATOM 635 C CA . ILE A 1 84 ? -3.155 -12.034 -4.028 1.00 86.69 84 ILE A CA 1
ATOM 636 C C . ILE A 1 84 ? -2.674 -12.579 -2.678 1.00 86.69 84 ILE A C 1
ATOM 638 O O . ILE A 1 84 ? -3.291 -12.313 -1.647 1.00 86.69 84 ILE A O 1
ATOM 642 N N . VAL A 1 85 ? -1.555 -13.310 -2.658 1.00 89.38 85 VAL A N 1
ATOM 643 C CA . VAL A 1 85 ? -1.011 -13.888 -1.419 1.00 89.38 85 VAL A CA 1
ATOM 644 C C . VAL A 1 85 ? -0.601 -12.792 -0.432 1.00 89.38 85 VAL A C 1
ATOM 646 O O . VAL A 1 85 ? -0.934 -12.880 0.751 1.00 89.38 85 VAL A O 1
ATOM 649 N N . GLY A 1 86 ? 0.065 -11.736 -0.905 1.00 88.31 86 GLY A N 1
ATOM 650 C CA . GLY A 1 86 ? 0.456 -10.591 -0.082 1.00 88.31 86 GLY A CA 1
ATOM 651 C C . GLY A 1 86 ? -0.747 -9.883 0.543 1.00 88.31 86 GLY A C 1
ATOM 652 O O . GLY A 1 86 ? -0.745 -9.620 1.748 1.00 88.31 86 GLY A O 1
ATOM 653 N N . ALA A 1 87 ? -1.799 -9.647 -0.243 1.00 90.12 87 ALA A N 1
ATOM 654 C CA . ALA A 1 87 ? -3.035 -9.020 0.218 1.00 90.12 87 ALA A CA 1
ATOM 655 C C . ALA A 1 87 ? -3.756 -9.874 1.275 1.00 90.12 87 ALA A C 1
ATOM 657 O O . ALA A 1 87 ? -4.179 -9.353 2.308 1.00 90.12 87 ALA A O 1
ATOM 658 N N . ILE A 1 88 ? -3.834 -11.195 1.073 1.00 92.44 88 ILE A N 1
ATOM 659 C CA . ILE A 1 88 ? -4.436 -12.126 2.041 1.00 92.44 88 ILE A CA 1
ATOM 660 C C . ILE A 1 88 ? -3.641 -12.141 3.351 1.00 92.44 88 ILE A C 1
ATOM 662 O O . ILE A 1 88 ? -4.228 -11.988 4.422 1.00 92.44 88 ILE A O 1
ATOM 666 N N . ILE A 1 89 ? -2.314 -12.291 3.292 1.00 93.75 89 ILE A N 1
ATOM 667 C CA . ILE A 1 89 ? -1.468 -12.332 4.497 1.00 93.75 89 ILE A CA 1
ATOM 668 C C . ILE A 1 89 ? -1.552 -11.006 5.264 1.00 93.75 89 ILE A C 1
ATOM 670 O O . ILE A 1 89 ? -1.666 -11.020 6.493 1.00 93.75 89 ILE A O 1
ATOM 674 N N . SER A 1 90 ? -1.526 -9.868 4.562 1.00 93.06 90 SER A N 1
ATOM 675 C CA . SER A 1 90 ? -1.683 -8.548 5.185 1.00 93.06 90 SER A CA 1
ATOM 676 C C . SER A 1 90 ? -3.051 -8.403 5.853 1.00 93.06 90 SER A C 1
ATOM 678 O O . SER A 1 90 ? -3.124 -8.016 7.020 1.00 93.06 90 SER A O 1
ATOM 680 N N . GLY A 1 91 ? -4.129 -8.804 5.170 1.00 91.44 91 GLY A N 1
ATOM 681 C CA . GLY A 1 91 ? -5.488 -8.758 5.710 1.00 91.44 91 GLY A CA 1
ATOM 682 C C . GLY A 1 91 ? -5.670 -9.625 6.957 1.00 91.44 91 GLY A C 1
ATOM 683 O O . GLY A 1 91 ? -6.290 -9.185 7.926 1.00 91.44 91 GLY A O 1
ATOM 684 N N . LEU A 1 92 ? -5.089 -10.829 6.981 1.00 94.00 92 LEU A N 1
ATOM 685 C CA . LEU A 1 92 ? -5.123 -11.703 8.159 1.00 94.00 92 LEU A CA 1
ATOM 686 C C . LEU A 1 92 ? -4.386 -11.076 9.351 1.00 94.00 92 LEU A C 1
ATOM 688 O O . LEU A 1 92 ? -4.937 -11.019 10.449 1.00 94.00 92 LEU A O 1
ATOM 692 N N . ARG A 1 93 ? -3.185 -10.524 9.128 1.00 94.06 93 ARG A N 1
ATOM 693 C CA . ARG A 1 93 ? -2.424 -9.819 10.177 1.00 94.06 93 ARG A CA 1
ATOM 694 C C . ARG A 1 93 ? -3.164 -8.598 10.709 1.00 94.06 93 ARG A C 1
ATOM 696 O O . ARG A 1 93 ? -3.131 -8.332 11.909 1.00 94.06 93 ARG A O 1
ATOM 703 N N . LEU A 1 94 ? -3.833 -7.863 9.828 1.00 92.75 94 LEU A N 1
ATOM 704 C CA . LEU A 1 94 ? -4.650 -6.718 10.199 1.00 92.75 94 LEU A CA 1
ATOM 705 C C . LEU A 1 94 ? -5.843 -7.137 11.063 1.00 92.75 94 LEU A C 1
ATOM 707 O O . LEU A 1 94 ? -6.122 -6.491 12.070 1.00 92.75 94 LEU A O 1
ATOM 711 N N . ARG A 1 95 ? -6.514 -8.242 10.725 1.00 92.50 95 ARG A N 1
ATOM 712 C CA . ARG A 1 95 ? -7.612 -8.782 11.536 1.00 92.50 95 ARG A CA 1
ATOM 713 C C . ARG A 1 95 ? -7.154 -9.114 12.954 1.00 92.50 95 ARG A C 1
ATOM 715 O O . ARG A 1 95 ? -7.818 -8.729 13.917 1.00 92.50 95 ARG A O 1
ATOM 722 N N . ASP A 1 96 ? -6.017 -9.792 13.084 1.00 93.62 96 ASP A N 1
ATOM 723 C CA . ASP A 1 96 ? -5.442 -10.126 14.389 1.00 93.62 96 ASP A CA 1
ATOM 724 C C . ASP A 1 96 ? -5.055 -8.864 15.165 1.00 93.62 96 ASP A C 1
ATOM 726 O O . ASP A 1 96 ? -5.338 -8.753 16.359 1.00 93.62 96 ASP A O 1
ATOM 730 N N . TYR A 1 97 ? -4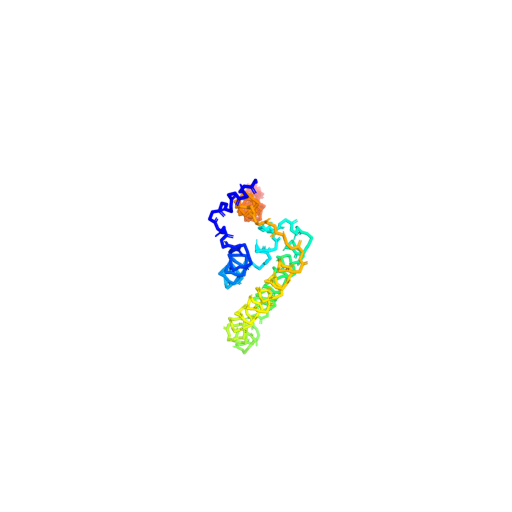.478 -7.868 14.487 1.00 92.62 97 TYR A N 1
ATOM 731 C CA . TYR A 1 97 ? -4.168 -6.573 15.087 1.00 92.62 97 TYR A CA 1
ATOM 732 C C . TYR A 1 97 ? -5.420 -5.882 15.640 1.00 92.62 97 TYR A C 1
ATOM 734 O O . TYR A 1 97 ? -5.424 -5.483 16.807 1.00 92.62 97 TYR A O 1
ATOM 742 N N . VAL A 1 98 ? -6.494 -5.782 14.850 1.00 91.06 98 VAL A N 1
ATOM 743 C CA . VAL A 1 98 ? -7.754 -5.143 15.269 1.00 91.06 98 VAL A CA 1
ATOM 744 C C . VAL A 1 98 ? -8.368 -5.864 16.463 1.00 91.06 98 VAL A C 1
ATOM 746 O O . VAL A 1 98 ? -8.758 -5.217 17.433 1.00 91.06 98 VAL A O 1
ATOM 749 N N . ARG A 1 99 ? -8.385 -7.201 16.443 1.00 90.19 99 ARG A N 1
ATOM 750 C CA . ARG A 1 99 ? -8.895 -8.017 17.556 1.00 90.19 99 ARG A CA 1
ATOM 751 C C . ARG A 1 99 ? -8.115 -7.802 18.848 1.00 90.19 99 ARG A C 1
ATOM 753 O O . ARG A 1 99 ? -8.720 -7.672 19.909 1.00 90.19 99 ARG A O 1
ATOM 760 N N . ASN A 1 100 ? -6.788 -7.741 18.758 1.00 90.19 100 ASN A N 1
ATOM 761 C CA . ASN A 1 100 ? -5.916 -7.617 19.925 1.00 90.19 100 ASN A CA 1
ATOM 762 C C . ASN A 1 100 ? -5.899 -6.199 20.509 1.00 90.19 100 ASN A C 1
ATOM 764 O O . ASN A 1 100 ? -5.740 -6.033 21.716 1.00 90.19 100 ASN A O 1
ATOM 768 N N . THR A 1 101 ? -6.066 -5.176 19.671 1.00 88.06 101 THR A N 1
ATOM 769 C CA . THR A 1 101 ? -5.976 -3.763 20.085 1.00 88.06 101 THR A CA 1
ATOM 770 C C . THR A 1 101 ? -7.329 -3.080 20.252 1.00 88.06 101 THR A C 1
ATOM 772 O O . THR A 1 101 ? -7.380 -1.964 20.765 1.00 88.06 101 THR A O 1
ATOM 775 N N . ARG A 1 102 ? -8.426 -3.736 19.843 1.00 86.69 102 ARG A N 1
ATOM 776 C CA . ARG A 1 102 ? -9.775 -3.150 19.742 1.00 86.69 102 ARG A CA 1
ATOM 777 C C . ARG A 1 102 ? -9.789 -1.847 18.935 1.00 86.69 102 ARG A C 1
ATOM 779 O O . ARG A 1 102 ? -10.528 -0.916 19.251 1.00 86.69 102 ARG A O 1
ATOM 786 N N . ALA A 1 103 ? -8.937 -1.773 17.912 1.00 85.75 103 ALA A N 1
ATOM 787 C CA . ALA A 1 103 ? -8.851 -0.613 17.042 1.00 85.75 103 ALA A CA 1
ATOM 788 C C . ALA A 1 103 ? -10.168 -0.428 16.277 1.00 85.75 103 ALA A C 1
ATOM 790 O O . ALA A 1 103 ? -10.669 -1.346 15.622 1.00 85.75 103 ALA A O 1
ATOM 791 N N . GLN A 1 104 ? -10.726 0.777 16.346 1.00 86.88 104 GLN A N 1
ATOM 792 C CA . GLN A 1 104 ? -11.935 1.113 15.608 1.00 86.88 104 GLN A CA 1
ATOM 793 C C . GLN A 1 104 ? -11.575 1.728 14.266 1.00 86.88 104 GLN A C 1
ATOM 795 O O . GLN A 1 104 ? -10.765 2.651 14.175 1.00 86.88 104 GLN A O 1
ATOM 800 N N . GLY A 1 105 ? -12.192 1.198 13.220 1.00 83.25 105 GLY A N 1
ATOM 801 C CA . GLY A 1 105 ? -12.024 1.704 11.879 1.00 83.25 105 GLY A CA 1
ATOM 802 C C . GLY A 1 105 ? -12.841 2.965 11.631 1.00 83.25 105 GLY A C 1
ATOM 803 O O . GLY A 1 105 ? -14.000 3.067 12.034 1.00 83.25 105 GLY A O 1
ATOM 804 N N . ASN A 1 106 ? -12.254 3.919 10.917 1.00 89.56 106 ASN A N 1
ATOM 805 C CA . ASN A 1 106 ? -12.939 5.130 10.484 1.00 89.56 106 ASN A CA 1
ATOM 806 C C . ASN A 1 106 ? -12.773 5.310 8.969 1.00 89.56 106 ASN A C 1
ATOM 808 O O . ASN A 1 106 ? -11.666 5.463 8.451 1.00 89.56 106 ASN A O 1
ATOM 812 N N . ILE A 1 107 ? -13.908 5.315 8.264 1.00 87.25 107 ILE A N 1
ATOM 813 C CA . ILE A 1 107 ? -13.991 5.429 6.800 1.00 87.25 107 ILE A CA 1
ATOM 814 C C . ILE A 1 107 ? -13.392 6.755 6.308 1.00 87.25 107 ILE A C 1
ATOM 816 O O . ILE A 1 107 ? -12.851 6.805 5.204 1.00 87.25 107 ILE A O 1
ATOM 820 N N . ALA A 1 108 ? -13.410 7.814 7.125 1.00 87.31 108 ALA A N 1
ATOM 821 C CA . ALA A 1 108 ? -12.809 9.095 6.764 1.00 87.31 108 ALA A CA 1
ATOM 822 C C . ALA A 1 108 ? -11.310 8.964 6.445 1.00 87.31 108 ALA A C 1
ATOM 824 O O . ALA A 1 108 ? -10.848 9.549 5.467 1.00 87.31 108 ALA A O 1
ATOM 825 N N . HIS A 1 109 ? -10.562 8.147 7.199 1.00 88.12 109 HIS A N 1
ATOM 826 C CA . HIS A 1 109 ? -9.136 7.924 6.931 1.00 88.12 109 HIS A CA 1
ATOM 827 C C . HIS A 1 109 ? -8.910 7.244 5.583 1.00 88.12 109 HIS A C 1
ATOM 829 O O . HIS A 1 109 ? -7.979 7.600 4.863 1.00 88.12 109 HIS A O 1
ATOM 835 N N . LEU A 1 110 ? -9.790 6.312 5.212 1.00 84.38 110 LEU A N 1
ATOM 836 C CA . LEU A 1 110 ? -9.734 5.645 3.917 1.00 84.38 110 LEU A CA 1
ATOM 837 C C . LEU A 1 110 ? -9.990 6.631 2.769 1.00 84.38 110 LEU A C 1
ATOM 839 O O . LEU A 1 110 ? -9.225 6.657 1.809 1.00 84.38 110 LEU A O 1
ATOM 843 N N . ILE A 1 111 ? -11.023 7.472 2.879 1.00 88.44 111 ILE A N 1
ATOM 844 C CA . ILE A 1 111 ? -11.343 8.486 1.860 1.00 88.44 111 ILE A CA 1
ATOM 845 C C . ILE A 1 111 ? -10.168 9.453 1.678 1.00 88.44 111 ILE A C 1
ATOM 847 O O . ILE A 1 111 ? -9.753 9.710 0.549 1.00 88.44 111 ILE A O 1
ATOM 851 N N . ILE A 1 112 ? -9.599 9.950 2.781 1.00 88.62 112 ILE A N 1
ATOM 852 C CA . ILE A 1 112 ? -8.442 10.852 2.744 1.00 88.62 112 ILE A CA 1
ATOM 853 C C . ILE A 1 112 ? -7.254 10.165 2.067 1.00 88.62 112 ILE A C 1
ATOM 855 O O . ILE A 1 112 ? -6.638 10.755 1.183 1.00 88.62 112 ILE A O 1
ATOM 859 N N . ALA A 1 113 ? -6.957 8.914 2.424 1.00 85.50 113 ALA A N 1
ATOM 860 C CA . ALA A 1 113 ? -5.861 8.166 1.819 1.00 85.50 113 ALA A CA 1
ATOM 861 C C . ALA A 1 113 ? -6.042 7.975 0.305 1.00 85.50 113 ALA A C 1
ATOM 863 O O . ALA A 1 113 ? -5.086 8.176 -0.440 1.00 85.50 113 ALA A O 1
ATOM 864 N N . ILE A 1 114 ? -7.259 7.673 -0.163 1.00 86.88 114 ILE A N 1
ATOM 865 C CA . ILE A 1 114 ? -7.558 7.552 -1.600 1.00 86.88 114 ILE A CA 1
ATOM 866 C C . ILE A 1 114 ? -7.348 8.890 -2.316 1.00 86.88 114 ILE A C 1
ATOM 868 O O . ILE A 1 114 ? -6.697 8.929 -3.358 1.00 86.88 114 ILE A O 1
ATOM 872 N N . ILE A 1 115 ? -7.865 9.992 -1.763 1.00 89.44 115 ILE A N 1
ATOM 873 C CA . ILE A 1 115 ? -7.708 11.328 -2.357 1.00 89.44 115 ILE A CA 1
ATOM 874 C C . ILE A 1 115 ? -6.227 11.705 -2.441 1.00 89.44 115 ILE A C 1
ATOM 876 O O . ILE A 1 115 ? -5.765 12.151 -3.490 1.00 89.44 115 ILE A O 1
ATOM 880 N N . VAL A 1 116 ? -5.469 11.494 -1.363 1.00 87.12 116 VAL A N 1
ATOM 881 C CA . VAL A 1 116 ? -4.027 11.773 -1.332 1.00 87.12 116 VAL A CA 1
ATOM 882 C C . VAL A 1 116 ? -3.286 10.910 -2.353 1.00 87.12 116 VAL A C 1
ATOM 884 O O . VAL A 1 116 ? -2.476 11.439 -3.111 1.00 87.12 116 VAL A O 1
ATOM 887 N N . ALA A 1 117 ? -3.587 9.612 -2.433 1.00 81.31 117 ALA A N 1
ATOM 888 C CA . ALA A 1 117 ? -2.973 8.715 -3.409 1.00 81.31 117 ALA A CA 1
ATOM 889 C C . ALA A 1 117 ? -3.265 9.149 -4.856 1.00 81.31 117 ALA A C 1
ATOM 891 O O . ALA A 1 117 ? -2.349 9.192 -5.677 1.00 81.31 117 ALA A O 1
ATOM 892 N N . LEU A 1 118 ? -4.508 9.537 -5.161 1.00 85.19 118 LEU A N 1
ATOM 893 C CA . LEU A 1 118 ? -4.896 10.056 -6.477 1.00 85.19 118 LEU A CA 1
ATOM 894 C C . LEU A 1 118 ? -4.184 11.370 -6.816 1.00 85.19 118 LEU A C 1
ATOM 896 O O . LEU A 1 118 ? -3.707 11.533 -7.937 1.00 85.19 118 LEU A O 1
ATOM 900 N N . LEU A 1 119 ? -4.071 12.297 -5.862 1.00 86.94 119 LEU A N 1
ATOM 901 C CA . LEU A 1 119 ? -3.349 13.557 -6.063 1.00 86.94 119 LEU A CA 1
ATOM 902 C C . LEU A 1 119 ? -1.859 13.322 -6.329 1.00 86.94 119 LEU A C 1
ATOM 904 O O . LEU A 1 119 ? -1.300 13.920 -7.248 1.00 86.94 119 LEU A O 1
ATOM 908 N N . LEU A 1 120 ? -1.225 12.430 -5.564 1.00 81.94 120 LEU A N 1
ATOM 909 C CA . LEU A 1 120 ? 0.173 12.057 -5.774 1.00 81.94 120 LEU A CA 1
ATOM 910 C C . LEU A 1 120 ? 0.379 11.386 -7.134 1.00 81.94 120 LEU A C 1
ATOM 912 O O . LEU A 1 120 ? 1.345 11.709 -7.820 1.00 81.94 120 LEU A O 1
ATOM 916 N N . LEU A 1 121 ? -0.540 10.513 -7.556 1.00 81.19 121 LEU A N 1
ATOM 917 C CA . LEU A 1 121 ? -0.507 9.891 -8.880 1.00 81.19 121 LEU A CA 1
ATOM 918 C C . LEU A 1 121 ? -0.627 10.937 -9.998 1.00 81.19 121 LEU A C 1
ATOM 920 O O . LEU A 1 121 ? 0.166 10.923 -10.938 1.00 81.19 121 LEU A O 1
ATOM 924 N N . CYS A 1 122 ? -1.569 11.877 -9.881 1.00 82.00 122 CYS A N 1
ATOM 925 C CA . CYS A 1 122 ? -1.715 12.977 -10.835 1.00 82.00 122 CYS A CA 1
ATOM 926 C C . CYS A 1 122 ? -0.437 13.819 -10.936 1.00 82.00 122 CYS A C 1
ATOM 928 O O . CYS A 1 122 ? 0.010 14.110 -12.043 1.00 82.00 122 CYS A O 1
ATOM 930 N N . LEU A 1 123 ? 0.181 14.174 -9.806 1.00 82.12 123 LEU A N 1
ATOM 931 C CA . LEU A 1 123 ? 1.448 14.914 -9.794 1.00 82.12 123 LEU A CA 1
ATOM 932 C C . LEU A 1 123 ? 2.591 14.102 -10.415 1.00 82.12 123 LEU A C 1
ATOM 934 O O . LEU A 1 123 ? 3.347 14.636 -11.226 1.00 82.12 123 LEU A O 1
ATOM 938 N N . ALA A 1 124 ? 2.686 12.813 -10.086 1.00 76.81 124 ALA A N 1
ATOM 939 C CA . ALA A 1 124 ? 3.706 11.916 -10.617 1.00 76.81 124 ALA A CA 1
ATOM 940 C C . ALA A 1 124 ? 3.617 11.744 -12.142 1.00 76.81 124 ALA A C 1
ATOM 942 O O . ALA A 1 124 ? 4.642 11.513 -12.771 1.00 76.81 124 ALA A O 1
ATOM 943 N N . ILE A 1 125 ? 2.427 11.881 -12.739 1.00 77.56 125 ILE A N 1
ATOM 944 C CA . ILE A 1 125 ? 2.223 11.834 -14.196 1.00 77.56 125 ILE A CA 1
ATOM 945 C C . ILE A 1 125 ? 2.419 13.218 -14.832 1.00 77.56 125 ILE A C 1
ATOM 947 O O . ILE A 1 125 ? 3.084 13.335 -15.863 1.00 77.56 125 ILE A O 1
ATOM 951 N N . ALA A 1 126 ? 1.872 14.274 -14.225 1.00 78.19 126 ALA A N 1
ATOM 952 C CA . ALA A 1 126 ? 1.903 15.626 -14.779 1.00 78.19 126 ALA A CA 1
ATOM 953 C C . ALA A 1 126 ? 3.322 16.208 -14.851 1.00 78.19 126 ALA A C 1
ATOM 955 O O . ALA A 1 126 ? 3.669 16.828 -15.854 1.00 78.19 126 ALA A O 1
ATOM 956 N N . ILE A 1 127 ? 4.156 15.990 -13.827 1.00 80.31 127 ILE A N 1
ATOM 957 C CA . ILE A 1 127 ? 5.526 16.527 -13.768 1.00 80.31 127 ILE A CA 1
ATOM 958 C C . ILE A 1 127 ? 6.403 16.015 -14.932 1.00 80.31 127 ILE A C 1
ATOM 960 O O . ILE A 1 127 ? 6.966 16.851 -15.642 1.00 80.31 127 ILE A O 1
ATOM 964 N N . PRO A 1 128 ? 6.512 14.695 -15.201 1.00 74.62 128 PRO A N 1
ATOM 965 C CA . PRO A 1 128 ? 7.261 14.195 -16.353 1.00 74.62 128 PRO A CA 1
ATOM 966 C C . PRO A 1 128 ? 6.696 14.679 -17.690 1.00 74.62 128 PRO A C 1
ATOM 968 O O . PRO A 1 128 ? 7.467 15.027 -18.578 1.00 74.62 128 PRO A O 1
ATOM 971 N N . LEU A 1 129 ? 5.367 14.737 -17.838 1.00 75.44 129 LEU A N 1
ATOM 972 C CA . LEU A 1 129 ? 4.719 15.241 -19.055 1.00 75.44 129 LEU A CA 1
ATOM 973 C C . LEU A 1 129 ? 5.083 16.701 -19.328 1.00 75.44 129 LEU A C 1
ATOM 975 O O . LEU A 1 129 ? 5.409 17.053 -20.460 1.00 75.44 129 LEU A O 1
ATOM 979 N N . PHE A 1 130 ? 5.083 17.538 -18.291 1.00 76.69 130 PHE A N 1
ATOM 980 C CA . PHE A 1 130 ? 5.461 18.943 -18.408 1.00 76.69 130 PHE A CA 1
ATOM 981 C C . PHE A 1 130 ? 6.962 19.112 -18.672 1.00 76.69 130 PHE A C 1
ATOM 983 O O . PHE A 1 130 ? 7.350 19.960 -19.470 1.00 76.69 130 PHE A O 1
ATOM 990 N N . ALA A 1 131 ? 7.808 18.281 -18.057 1.00 74.81 131 ALA A N 1
ATOM 991 C CA . ALA A 1 131 ? 9.247 18.286 -18.299 1.00 74.81 131 ALA A CA 1
ATOM 992 C C . ALA A 1 131 ? 9.588 17.869 -19.740 1.00 74.81 131 ALA A C 1
ATOM 994 O O . ALA A 1 131 ? 10.381 18.541 -20.394 1.00 74.81 131 ALA A O 1
ATOM 995 N N . LEU A 1 132 ? 8.958 16.810 -20.260 1.00 72.62 132 LEU A N 1
ATOM 996 C CA . LEU A 1 132 ? 9.168 16.323 -21.628 1.00 72.62 132 LEU A CA 1
ATOM 997 C C . LEU A 1 132 ? 8.569 17.273 -22.676 1.00 72.62 132 LEU A C 1
ATOM 999 O O . LEU A 1 132 ? 9.221 17.575 -23.674 1.00 72.62 132 LEU A O 1
ATOM 1003 N N . GLY A 1 133 ? 7.358 17.787 -22.438 1.00 68.62 133 GLY A N 1
ATOM 1004 C CA . GLY A 1 133 ? 6.705 18.758 -23.320 1.00 68.62 133 GLY A CA 1
ATOM 1005 C C . GLY A 1 133 ? 7.417 20.112 -23.345 1.00 68.62 133 GLY A C 1
ATOM 1006 O O . GLY A 1 133 ? 7.600 20.693 -24.412 1.00 68.62 133 GLY A O 1
ATOM 1007 N N . GLY A 1 134 ? 7.897 20.588 -22.192 1.00 66.69 134 GLY A N 1
ATOM 1008 C CA . GLY A 1 134 ? 8.725 21.792 -22.106 1.00 66.69 134 GLY A CA 1
ATOM 1009 C C . GLY A 1 134 ? 10.053 21.643 -22.852 1.00 66.69 134 GLY A C 1
ATOM 1010 O O . GLY A 1 134 ? 10.478 22.575 -23.532 1.00 66.69 134 GLY A O 1
ATOM 1011 N N . PHE A 1 135 ? 10.677 20.462 -22.799 1.00 58.53 135 PHE A N 1
ATOM 1012 C CA . PHE A 1 135 ? 11.910 20.179 -23.541 1.00 58.53 135 PHE A CA 1
ATOM 1013 C C . PHE A 1 135 ? 11.692 20.188 -25.062 1.00 58.53 135 PHE A C 1
ATOM 1015 O O . PHE A 1 135 ? 12.520 20.728 -25.795 1.00 58.53 135 PHE A O 1
ATOM 1022 N N . ALA A 1 136 ? 10.563 19.651 -25.539 1.00 60.97 136 ALA A N 1
ATOM 1023 C CA . ALA A 1 136 ? 10.219 19.646 -26.961 1.00 60.97 136 ALA A CA 1
ATOM 1024 C C . ALA A 1 136 ? 10.048 21.072 -27.520 1.00 60.97 136 ALA A C 1
ATOM 1026 O O . ALA A 1 136 ? 10.656 21.409 -28.536 1.00 60.97 136 ALA A O 1
ATOM 1027 N N . ILE A 1 137 ? 9.330 21.946 -26.805 1.00 64.75 137 ILE A N 1
ATOM 1028 C CA . ILE A 1 137 ? 9.108 23.347 -27.216 1.00 64.75 137 ILE A CA 1
ATOM 1029 C C . ILE A 1 137 ? 10.429 24.135 -27.276 1.00 64.75 137 ILE A C 1
ATOM 1031 O O . ILE A 1 137 ? 10.634 24.961 -28.166 1.00 64.75 137 ILE A O 1
ATOM 1035 N N . ILE A 1 138 ? 11.356 23.874 -26.350 1.00 62.91 138 ILE A N 1
ATOM 1036 C CA . ILE A 1 138 ? 12.677 24.520 -26.342 1.00 62.91 138 ILE A CA 1
ATOM 1037 C C . ILE A 1 138 ? 13.555 24.006 -27.497 1.00 62.91 138 ILE A C 1
ATOM 1039 O O . ILE A 1 138 ? 14.284 24.791 -28.098 1.00 62.91 138 ILE A O 1
ATOM 1043 N N . SER A 1 139 ? 13.473 22.719 -27.853 1.00 65.56 139 SER A N 1
ATOM 1044 C CA . SER A 1 139 ? 14.249 22.169 -28.976 1.00 65.56 139 SER A CA 1
ATOM 1045 C C . SER A 1 139 ? 13.826 22.718 -30.345 1.00 65.56 139 SER A C 1
ATOM 1047 O O . SER A 1 139 ? 14.688 22.966 -31.187 1.00 65.56 139 SER A O 1
ATOM 1049 N N . GLU A 1 140 ? 12.533 22.987 -30.558 1.00 69.25 140 GLU A N 1
ATOM 1050 C CA . GLU A 1 140 ? 12.039 23.597 -31.803 1.00 69.25 140 GLU A CA 1
ATOM 1051 C C . GLU A 1 140 ? 12.494 25.057 -31.960 1.00 69.25 140 GLU A C 1
ATOM 1053 O O . GLU A 1 140 ? 12.783 25.500 -33.074 1.00 69.25 140 GLU A O 1
ATOM 1058 N N . SER A 1 141 ? 12.632 25.800 -30.855 1.00 65.69 141 SER A N 1
ATOM 1059 C CA . SER A 1 141 ? 13.088 27.196 -30.907 1.00 65.69 141 SER A CA 1
ATOM 1060 C C . SER A 1 141 ? 14.588 27.337 -31.199 1.00 65.69 141 SER A C 1
ATOM 1062 O O . SER A 1 141 ? 14.996 28.334 -31.790 1.00 65.69 141 SER A O 1
ATOM 1064 N N . MET A 1 142 ? 15.412 26.338 -30.856 1.00 62.88 142 MET A N 1
ATOM 1065 C CA . MET A 1 142 ? 16.858 26.351 -31.128 1.00 62.88 142 MET A CA 1
ATOM 1066 C C . MET A 1 142 ? 17.233 25.869 -32.538 1.00 62.88 142 MET A C 1
ATOM 1068 O O . MET A 1 142 ? 18.306 26.218 -33.020 1.00 62.88 142 MET A O 1
ATOM 1072 N N . GLY A 1 143 ? 16.376 25.095 -33.213 1.00 59.66 143 GLY A N 1
ATOM 1073 C CA . GLY A 1 143 ? 16.629 24.588 -34.572 1.00 59.66 143 GLY A CA 1
ATOM 1074 C C . GLY A 1 143 ? 16.350 25.583 -35.707 1.00 59.66 143 GLY A C 1
ATOM 1075 O O . GLY A 1 143 ? 16.549 25.239 -36.868 1.00 59.66 143 GLY A O 1
ATOM 1076 N N . SER A 1 144 ? 15.871 26.790 -35.388 1.00 57.22 144 SER A N 1
ATOM 1077 C CA . SER A 1 144 ? 15.490 27.824 -36.366 1.00 57.22 144 SER A CA 1
ATOM 1078 C C . SER A 1 144 ? 16.531 28.947 -36.541 1.00 57.22 144 SER A C 1
ATOM 1080 O O . SER A 1 144 ? 16.189 29.993 -37.096 1.00 57.22 144 SER A O 1
ATOM 1082 N N . TYR A 1 145 ? 17.773 28.755 -36.080 1.00 55.31 145 TYR A N 1
ATOM 1083 C CA . TYR A 1 145 ? 18.887 29.705 -36.243 1.00 55.31 145 TYR A CA 1
ATOM 1084 C C . TYR A 1 145 ? 19.982 29.169 -37.163 1.00 55.31 145 TYR A C 1
ATOM 1086 O O . TYR A 1 145 ? 20.344 27.980 -37.019 1.00 55.31 145 TYR A O 1
#

Foldseek 3Di:
DDPPPDPPPPLCLLVVLLVQLQVVLLVQQHLLSCLQLVNVVSSVVRSVVSVVVVCCLPVVCVVCVVPDPPSVVCSVVPVNVVSNVSSNVSSVVSSVVCVVVVRHGDVVSSVVVVVVVVVVVVCVVVVVVCVVVVVVVVVVVVVPD

Radius of gyration: 21.74 Å; chains: 1; bounding box: 50×44×74 Å